Protein AF-X1KUI0-F1 (afdb_monomer)

Sequence (172 aa):
VAGSAGFDDYLHHNDDANTYLSFLDDHIDLYAGGIHMIKVRQHVTEQDIVVINEAAADVDFRVESSGDENALFVQGSDGNVGIGTSSPAQELDVNGTVQMSGFKLTPGGTNGHVLTTDGLGVGSWAAIPPDADWTISGNYMYSTAASCSVGIGIETSGSKLGVHGGVGIGAS

Mean predicted aligned error: 9.16 Å

Radius of gyration: 32.24 Å; Cα contacts (8 Å, |Δi|>4): 277; chains: 1; bounding box: 79×36×92 Å

Secondary structure (DSSP, 8-state):
--S----SSEEEETTEEEEEEEEETTEEEEEETTEEEEEEE--SSS--EEEESTT-SS--EEEEETTEEEEEEE-TTT--EEES-SS-SSSEEESS----S----TTT--TTEEEEE-TTS-EEEEE----TT-EEETTEEE--STT--EEES-S--SSSEEE-S----S--

pLDDT: mean 89.35, std 8.42, range [56.62, 98.69]

Structure (mmCIF, N/CA/C/O backbone):
data_AF-X1KUI0-F1
#
_entry.id   AF-X1KUI0-F1
#
loop_
_atom_site.group_PDB
_atom_site.id
_atom_site.type_symbol
_atom_site.label_atom_id
_atom_site.label_alt_id
_atom_site.label_comp_id
_atom_site.label_asym_id
_atom_site.label_entity_id
_atom_site.label_seq_id
_atom_site.pdbx_PDB_ins_code
_atom_site.Cartn_x
_atom_site.Cartn_y
_atom_site.Cartn_z
_atom_site.occupancy
_atom_site.B_iso_or_equiv
_atom_site.auth_seq_id
_atom_site.auth_comp_id
_atom_site.auth_asym_id
_atom_site.auth_atom_id
_atom_site.pdbx_PDB_model_num
ATOM 1 N N . VAL A 1 1 ? -13.496 14.689 39.605 1.00 63.88 1 VAL A N 1
ATOM 2 C CA . VAL A 1 1 ? -12.994 13.699 40.588 1.00 63.88 1 VAL A CA 1
ATOM 3 C C . VAL A 1 1 ? -11.508 13.950 40.787 1.00 63.88 1 VAL A C 1
ATOM 5 O O . VAL A 1 1 ? -10.838 14.207 39.798 1.00 63.88 1 VAL A O 1
ATOM 8 N N . ALA A 1 2 ? -11.002 13.918 42.020 1.00 84.25 2 ALA A N 1
ATOM 9 C CA . ALA A 1 2 ? -9.571 13.771 42.287 1.00 84.25 2 ALA A CA 1
ATOM 10 C C . ALA A 1 2 ? -9.373 12.356 42.859 1.00 84.25 2 ALA A C 1
ATOM 12 O O . ALA A 1 2 ? -9.897 12.077 43.934 1.00 84.25 2 ALA A O 1
ATOM 13 N N . GLY A 1 3 ? -8.729 11.448 42.115 1.00 91.44 3 GLY A N 1
ATOM 14 C CA . GLY A 1 3 ? -8.580 10.031 42.487 1.00 91.44 3 GLY A CA 1
ATOM 15 C C . GLY A 1 3 ? -8.731 9.063 41.306 1.00 91.44 3 GLY A C 1
ATOM 16 O O . GLY A 1 3 ? -8.858 9.497 40.165 1.00 91.44 3 GLY A O 1
ATOM 17 N N . SER A 1 4 ? -8.700 7.756 41.588 1.00 92.94 4 SER A N 1
ATOM 18 C CA . SER A 1 4 ? -8.962 6.688 40.607 1.00 92.94 4 SER A CA 1
ATOM 19 C C . SER A 1 4 ? -10.450 6.335 40.567 1.00 92.94 4 SER A C 1
ATOM 21 O O . SER A 1 4 ? -11.125 6.407 41.594 1.00 92.94 4 SER A O 1
ATOM 23 N N . ALA A 1 5 ? -10.943 5.939 39.397 1.00 91.56 5 ALA A N 1
ATOM 24 C CA . ALA A 1 5 ? -12.253 5.320 39.228 1.00 91.56 5 ALA A CA 1
ATOM 25 C C . ALA A 1 5 ? -12.048 3.863 38.794 1.00 91.56 5 ALA 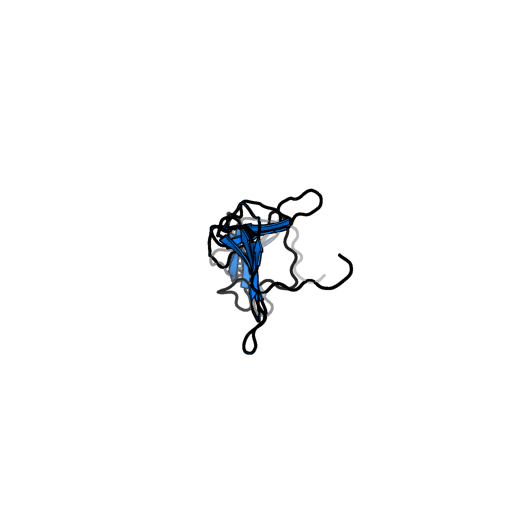A C 1
ATOM 27 O O . ALA A 1 5 ? -11.178 3.598 37.967 1.00 91.56 5 ALA A O 1
ATOM 28 N N . GLY A 1 6 ? -12.814 2.945 39.381 1.00 92.81 6 GLY A N 1
ATOM 29 C CA . GLY A 1 6 ? -12.874 1.542 38.975 1.00 92.81 6 GLY A CA 1
ATOM 30 C C . GLY A 1 6 ? -14.212 1.256 38.304 1.00 92.81 6 GLY A C 1
ATOM 31 O O . GLY A 1 6 ? -15.226 1.840 38.694 1.00 92.81 6 GLY A O 1
ATOM 32 N N . PHE A 1 7 ? -14.195 0.381 37.306 1.00 92.75 7 PHE A N 1
ATOM 33 C CA . PHE A 1 7 ? -15.371 -0.088 36.584 1.00 92.75 7 PHE A CA 1
ATOM 34 C C . PHE A 1 7 ? -15.267 -1.604 36.478 1.00 92.75 7 PHE A C 1
ATOM 36 O O . PHE A 1 7 ? -14.207 -2.097 36.097 1.00 92.75 7 PHE A O 1
ATOM 43 N N . ASP A 1 8 ? -16.340 -2.308 36.832 1.00 93.38 8 ASP A N 1
ATOM 44 C CA . ASP A 1 8 ? -16.364 -3.772 36.761 1.00 93.38 8 ASP A CA 1
ATOM 45 C C . ASP A 1 8 ? -16.575 -4.246 35.317 1.00 93.38 8 ASP A C 1
ATOM 47 O O . ASP A 1 8 ? -15.882 -5.153 34.876 1.00 93.38 8 ASP A O 1
ATOM 51 N N . ASP A 1 9 ? -17.472 -3.581 34.573 1.00 93.62 9 ASP A N 1
ATOM 52 C CA . ASP A 1 9 ? -17.836 -3.995 33.213 1.00 93.62 9 ASP A CA 1
ATOM 53 C C . ASP A 1 9 ? -17.606 -2.885 32.174 1.00 93.62 9 ASP A C 1
ATOM 55 O O . ASP A 1 9 ? -16.749 -3.005 31.305 1.00 93.62 9 ASP A O 1
ATOM 59 N N . TYR A 1 10 ? -18.372 -1.786 32.219 1.00 96.38 10 TYR A N 1
ATOM 60 C CA . TYR A 1 10 ? -18.386 -0.808 31.126 1.00 96.38 10 TYR A CA 1
ATOM 61 C C . TYR A 1 10 ? -18.565 0.648 31.562 1.00 96.38 10 TYR A C 1
ATOM 63 O O . TYR A 1 10 ? -19.203 0.973 32.566 1.00 96.38 10 TYR A O 1
ATOM 71 N N . LEU A 1 11 ? -18.067 1.548 30.715 1.00 96.12 11 LEU A N 1
ATOM 72 C CA . LEU A 1 11 ? -18.504 2.938 30.627 1.00 96.12 11 LEU A CA 1
ATOM 73 C C . LEU A 1 11 ? -19.435 3.063 29.412 1.00 96.12 11 LEU A C 1
ATOM 75 O O . LEU A 1 11 ? -18.995 2.863 28.286 1.00 96.12 11 LEU A O 1
ATOM 79 N N . HIS A 1 12 ? -20.710 3.390 29.623 1.00 96.19 12 HIS A N 1
ATOM 80 C CA . HIS A 1 12 ? -21.743 3.364 28.577 1.00 96.19 12 HIS A CA 1
ATOM 81 C C . HIS A 1 12 ? -22.488 4.694 28.459 1.00 96.19 12 HIS A C 1
ATOM 83 O O . HIS A 1 12 ? -22.510 5.502 29.391 1.00 96.19 12 HIS A O 1
ATOM 89 N N . HIS A 1 13 ? -23.128 4.904 27.311 1.00 95.31 13 HIS A N 1
ATOM 90 C CA . HIS A 1 13 ? -24.098 5.975 27.135 1.00 95.31 13 HIS A CA 1
ATOM 91 C C . HIS A 1 13 ? -25.462 5.538 27.706 1.00 95.31 13 HIS A C 1
ATOM 93 O O . HIS A 1 13 ? -26.032 4.551 27.259 1.00 95.31 13 HIS A O 1
ATOM 99 N N . ASN A 1 14 ? -26.008 6.265 28.689 1.00 95.31 14 ASN A N 1
ATOM 100 C CA . ASN A 1 14 ? -27.186 5.820 29.462 1.00 95.31 14 ASN A CA 1
ATOM 101 C C . ASN A 1 14 ? -28.431 5.491 28.612 1.00 95.31 14 ASN A C 1
ATOM 103 O O . ASN A 1 14 ? -29.207 4.615 28.983 1.00 95.31 14 ASN A O 1
ATOM 107 N N . ASP A 1 15 ? -28.612 6.184 27.484 1.00 97.62 15 ASP A N 1
ATOM 108 C CA . ASP A 1 15 ? -29.763 6.007 26.585 1.00 97.62 15 ASP A CA 1
ATOM 109 C C . ASP A 1 15 ? -29.416 5.221 25.307 1.00 97.62 15 ASP A C 1
ATOM 111 O O . ASP A 1 15 ? -30.225 5.152 24.383 1.00 97.62 15 ASP A O 1
ATOM 115 N N . ASP A 1 16 ? -28.210 4.651 25.225 1.00 97.38 16 ASP A N 1
ATOM 116 C CA . ASP A 1 16 ? -27.775 3.841 24.088 1.00 97.38 16 ASP A CA 1
ATOM 117 C C . ASP A 1 16 ? -27.129 2.539 24.572 1.00 97.38 16 ASP A C 1
ATOM 119 O O . ASP A 1 16 ? -26.002 2.504 25.064 1.00 97.38 16 ASP A O 1
ATOM 123 N N . ALA A 1 17 ? -27.868 1.444 24.403 1.00 96.12 17 ALA A N 1
ATOM 124 C CA . ALA A 1 17 ? -27.457 0.124 24.856 1.00 96.12 17 ALA A CA 1
ATOM 125 C C . ALA A 1 17 ? -26.255 -0.448 24.086 1.00 96.12 17 ALA A C 1
ATOM 127 O O . ALA A 1 17 ? -25.703 -1.458 24.514 1.00 96.12 17 ALA A O 1
ATOM 128 N N . ASN A 1 18 ? -25.874 0.136 22.945 1.00 95.75 18 ASN A N 1
ATOM 129 C CA . ASN A 1 18 ? -24.887 -0.455 22.043 1.00 95.75 18 ASN A CA 1
ATOM 130 C C . ASN A 1 18 ? -23.657 0.435 21.782 1.00 95.75 18 ASN A C 1
ATOM 132 O O . ASN A 1 18 ? -22.827 0.100 20.933 1.00 95.75 18 ASN A O 1
ATOM 136 N N . THR A 1 19 ? -23.504 1.515 22.553 1.00 96.94 19 THR A N 1
ATOM 137 C CA . THR A 1 19 ? -22.326 2.388 22.523 1.00 96.94 19 THR A CA 1
ATOM 138 C C . THR A 1 19 ? -21.683 2.453 23.907 1.00 96.94 19 THR A C 1
ATOM 140 O O . THR A 1 19 ? -22.222 3.054 24.843 1.00 96.94 19 THR A O 1
ATOM 143 N N . TYR A 1 20 ? -20.525 1.807 24.050 1.00 97.44 20 TYR A N 1
ATOM 144 C CA . TYR A 1 20 ? -19.835 1.654 25.329 1.00 97.44 20 TYR A CA 1
ATOM 145 C C . TYR A 1 20 ? -18.343 1.341 25.166 1.00 97.44 20 TYR A C 1
ATOM 147 O O . TYR A 1 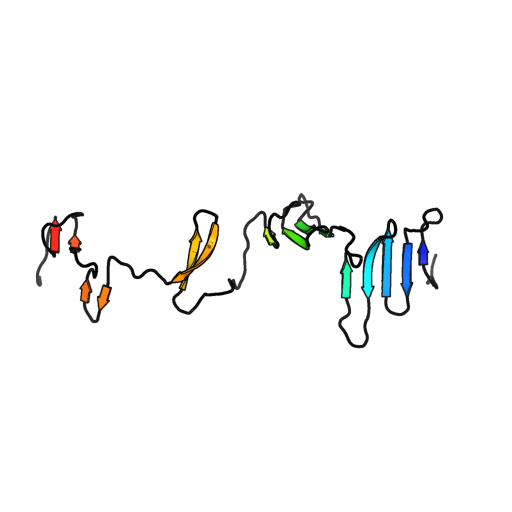20 ? -17.884 0.874 24.129 1.00 97.44 20 TYR A O 1
ATOM 155 N N . LEU A 1 21 ? -17.588 1.585 26.231 1.00 97.12 21 LEU A N 1
ATOM 156 C CA . LEU A 1 21 ? -16.240 1.080 26.449 1.00 97.12 21 LEU A CA 1
ATOM 157 C C . LEU A 1 21 ? -16.321 -0.078 27.445 1.00 97.12 21 LEU A C 1
ATOM 159 O O . LEU A 1 21 ? -16.793 0.129 28.562 1.00 97.12 21 LEU A O 1
ATOM 163 N N . SER A 1 22 ? -15.873 -1.265 27.052 1.00 96.06 22 SER A N 1
ATOM 164 C CA . SER A 1 22 ? -15.833 -2.459 27.896 1.00 96.06 22 SER A CA 1
ATOM 165 C C . SER A 1 22 ? -14.454 -2.635 28.518 1.00 96.06 22 SER A C 1
ATOM 167 O O . SER A 1 22 ? -13.442 -2.487 27.831 1.00 96.06 22 SER A O 1
ATOM 169 N N . PHE A 1 23 ? -14.424 -2.997 29.794 1.00 95.56 23 PHE A N 1
ATOM 170 C CA . PHE A 1 23 ? -13.236 -3.358 30.554 1.00 95.56 23 PHE A CA 1
ATOM 171 C C . PHE A 1 23 ? -13.332 -4.842 30.910 1.00 95.56 23 PHE A C 1
ATOM 173 O O . PHE A 1 23 ? -14.261 -5.264 31.587 1.00 95.56 23 PHE A O 1
ATOM 180 N N . LEU A 1 24 ? -12.393 -5.638 30.412 1.00 92.38 24 LEU A N 1
ATOM 181 C CA . LEU A 1 24 ? -12.241 -7.056 30.727 1.00 92.38 24 LEU A CA 1
ATOM 182 C C . LEU A 1 24 ? -10.818 -7.289 31.247 1.00 92.38 24 LEU A C 1
ATOM 184 O O . LEU A 1 24 ? -9.961 -6.420 31.086 1.00 92.38 24 LEU A O 1
ATOM 188 N N . ASP A 1 25 ? -10.558 -8.452 31.855 1.00 90.38 25 ASP A N 1
ATOM 189 C CA . ASP A 1 25 ? -9.303 -8.732 32.579 1.00 90.38 25 ASP A CA 1
ATOM 190 C C . ASP A 1 25 ? -8.036 -8.314 31.809 1.00 90.38 25 ASP A C 1
ATOM 192 O O . ASP A 1 25 ? -7.197 -7.590 32.343 1.00 90.38 25 ASP A O 1
ATOM 196 N N . ASP A 1 26 ? -7.940 -8.708 30.536 1.00 91.00 26 ASP A N 1
ATOM 197 C CA . ASP A 1 26 ? -6.770 -8.458 29.681 1.00 91.00 26 ASP A CA 1
ATOM 198 C C . ASP A 1 26 ? -7.124 -7.720 28.375 1.00 91.00 26 ASP A C 1
ATOM 200 O O . ASP A 1 26 ? -6.353 -7.731 27.408 1.00 91.00 26 ASP A O 1
ATOM 204 N N . HIS A 1 27 ? -8.305 -7.094 28.294 1.00 92.12 27 HIS A N 1
ATOM 205 C CA . HIS A 1 27 ? -8.652 -6.279 27.131 1.00 92.12 27 HIS A CA 1
ATOM 206 C C . HIS A 1 27 ? -9.623 -5.136 27.414 1.00 92.12 27 HIS A C 1
ATOM 208 O O . HIS A 1 27 ? -10.454 -5.177 28.317 1.00 92.12 27 HIS A O 1
ATOM 214 N N . ILE A 1 28 ? -9.501 -4.107 26.581 1.00 95.50 28 ILE A N 1
ATOM 215 C CA . ILE A 1 28 ? -10.367 -2.935 26.560 1.00 95.50 28 ILE A CA 1
ATOM 216 C C . ILE A 1 28 ? -10.943 -2.808 25.152 1.00 95.50 28 ILE A C 1
ATOM 218 O O . ILE A 1 28 ? -10.185 -2.772 24.179 1.00 95.50 28 ILE A O 1
ATOM 222 N N . ASP A 1 29 ? -12.266 -2.696 25.058 1.00 95.69 29 ASP A N 1
ATOM 223 C CA . ASP A 1 29 ? -12.989 -2.692 23.786 1.00 95.69 29 ASP A CA 1
ATOM 224 C C . ASP A 1 29 ? -13.901 -1.475 23.641 1.00 95.69 29 ASP A C 1
ATOM 226 O O . ASP A 1 29 ? -14.660 -1.148 24.549 1.00 95.69 29 ASP A O 1
ATOM 230 N N . LEU A 1 30 ? -13.870 -0.824 22.481 1.00 95.56 30 LEU A N 1
ATOM 231 C CA . LEU A 1 30 ? -14.749 0.291 22.146 1.00 95.56 30 LEU A CA 1
ATOM 232 C C . LEU A 1 30 ? -15.836 -0.196 21.191 1.00 95.56 30 LEU A C 1
ATOM 234 O O . LEU A 1 30 ? -15.537 -0.652 20.085 1.00 95.56 30 LEU A O 1
ATOM 238 N N . TYR A 1 31 ? -17.085 -0.027 21.606 1.00 95.50 31 TYR A N 1
ATOM 239 C CA . TYR A 1 31 ? -18.276 -0.330 20.829 1.00 95.50 31 TYR A CA 1
ATOM 240 C C . TYR A 1 31 ? -19.040 0.945 20.491 1.00 95.50 31 TYR A C 1
ATOM 242 O O . TYR A 1 31 ? -19.207 1.830 21.333 1.00 95.50 31 TYR A O 1
ATOM 250 N N . ALA A 1 32 ? -19.543 1.012 19.263 1.00 95.19 32 ALA A N 1
ATOM 251 C CA . ALA A 1 32 ? -20.492 2.032 18.834 1.00 95.19 32 ALA A CA 1
ATOM 252 C C . ALA A 1 32 ? -21.501 1.406 17.873 1.00 95.19 32 ALA A C 1
ATOM 254 O O . ALA A 1 32 ? -21.111 0.695 16.946 1.00 95.19 32 ALA A O 1
ATOM 255 N N . GLY A 1 33 ? -22.798 1.623 18.094 1.00 94.38 33 GLY A N 1
ATOM 256 C CA . GLY A 1 33 ? -23.821 1.011 17.240 1.00 94.38 33 GLY A CA 1
ATOM 257 C C . GLY A 1 33 ? -23.848 -0.524 17.307 1.00 94.38 33 GLY A C 1
ATOM 258 O O . GLY A 1 33 ? -24.348 -1.164 16.387 1.00 94.38 33 GLY A O 1
ATOM 259 N N . GLY A 1 34 ? -23.275 -1.127 18.355 1.00 93.50 34 GLY A N 1
ATOM 260 C CA . GLY A 1 34 ? -23.101 -2.578 18.488 1.00 93.50 34 GLY A CA 1
ATOM 261 C C . GLY A 1 34 ? -21.935 -3.159 17.685 1.00 93.50 34 GLY A C 1
ATOM 262 O O . GLY A 1 34 ? -21.764 -4.375 17.669 1.00 93.50 34 GLY A O 1
ATOM 263 N N . ILE A 1 35 ? -21.130 -2.316 17.035 1.00 93.69 35 ILE A N 1
ATOM 264 C CA . ILE A 1 35 ? -19.954 -2.730 16.270 1.00 93.69 35 ILE A CA 1
ATOM 265 C C . ILE A 1 35 ? -18.700 -2.609 17.131 1.00 93.69 35 ILE A C 1
ATOM 267 O O . ILE A 1 35 ? -18.496 -1.590 17.792 1.00 93.69 35 ILE A O 1
ATOM 271 N N . HIS A 1 36 ? -17.850 -3.639 17.098 1.00 93.06 36 HIS A N 1
ATOM 272 C CA . HIS A 1 36 ? -16.549 -3.639 17.767 1.00 93.06 36 HIS A CA 1
ATOM 273 C C . HIS A 1 36 ? -15.551 -2.796 16.968 1.00 93.06 36 HIS A C 1
ATOM 275 O O . HIS A 1 36 ? -14.946 -3.260 16.001 1.00 93.06 36 HIS A O 1
ATOM 281 N N . MET A 1 37 ? -15.410 -1.531 17.364 1.00 94.44 37 MET A N 1
ATOM 282 C CA . MET A 1 37 ? -14.597 -0.552 16.645 1.00 94.44 37 MET A CA 1
ATOM 283 C C . MET A 1 37 ? -13.108 -0.762 16.911 1.00 94.44 37 MET A C 1
ATOM 285 O O . MET A 1 37 ? -12.320 -0.848 15.972 1.00 94.44 37 MET A O 1
ATOM 289 N N . ILE A 1 38 ? -12.728 -0.843 18.192 1.00 94.94 38 ILE A N 1
ATOM 290 C CA . ILE A 1 38 ? -11.331 -0.957 18.628 1.00 94.94 38 ILE A CA 1
ATOM 291 C C . ILE A 1 38 ? -11.226 -1.999 19.733 1.00 94.94 38 ILE A C 1
ATOM 293 O O . ILE A 1 38 ? -11.969 -1.940 20.708 1.00 94.94 38 ILE A 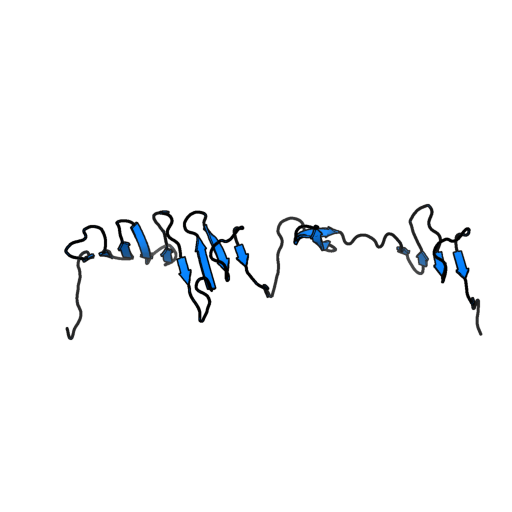O 1
ATOM 297 N N . LYS A 1 39 ? -10.250 -2.892 19.608 1.00 94.69 39 LYS A N 1
ATOM 298 C CA . LYS A 1 39 ? -9.816 -3.827 20.644 1.00 94.69 39 LYS A CA 1
ATOM 299 C C . LYS A 1 39 ? -8.384 -3.527 21.022 1.00 94.69 39 LYS A C 1
ATOM 301 O O . LYS A 1 39 ? -7.527 -3.488 20.144 1.00 94.69 39 LYS A O 1
ATOM 306 N N . VAL A 1 40 ? -8.102 -3.384 22.308 1.00 95.88 40 VAL A N 1
ATOM 307 C CA . VAL A 1 40 ? -6.738 -3.358 22.844 1.00 95.88 40 VAL A CA 1
ATOM 308 C C . VAL A 1 40 ? -6.593 -4.577 23.734 1.00 95.88 40 VAL A C 1
ATOM 310 O O . VAL A 1 40 ? -7.202 -4.636 24.798 1.00 95.88 40 VAL A O 1
ATOM 313 N N . ARG A 1 41 ? -5.828 -5.571 23.281 1.00 94.31 41 ARG A N 1
ATOM 314 C CA . ARG A 1 41 ? -5.697 -6.863 23.961 1.00 94.31 41 ARG A CA 1
ATOM 315 C C . ARG A 1 41 ? -4.256 -7.105 24.383 1.00 94.31 41 ARG A C 1
ATOM 317 O O . ARG A 1 41 ? -3.355 -7.015 23.548 1.00 94.31 41 ARG A O 1
ATOM 324 N N . GLN A 1 42 ? -4.089 -7.507 25.637 1.00 94.25 42 GLN A N 1
ATOM 325 C CA . GLN A 1 42 ? -2.879 -8.140 26.140 1.00 94.25 42 GLN A CA 1
ATOM 326 C C . GLN A 1 42 ? -3.004 -9.665 26.012 1.00 94.25 42 GLN A C 1
ATOM 328 O O . GLN A 1 42 ? -4.099 -10.227 26.130 1.00 94.25 42 GLN A O 1
ATOM 333 N N . HIS A 1 43 ? -1.907 -10.349 25.696 1.00 87.81 43 HIS A N 1
ATOM 334 C CA . HIS A 1 43 ? -1.895 -11.802 25.651 1.00 87.81 43 HIS A CA 1
ATOM 335 C C . HIS A 1 43 ? -0.629 -12.395 26.263 1.00 87.81 43 HIS A C 1
ATOM 337 O O . HIS A 1 43 ? 0.485 -11.931 26.054 1.00 87.81 43 HIS A O 1
ATOM 343 N N . VAL A 1 44 ? -0.798 -13.495 26.996 1.00 85.00 44 VAL A N 1
ATOM 344 C CA . VAL A 1 44 ? 0.301 -14.147 27.725 1.00 85.00 44 VAL A CA 1
ATOM 345 C C . VAL A 1 44 ? 1.194 -15.028 26.843 1.00 85.00 44 VAL A C 1
ATOM 347 O O . VAL A 1 44 ? 2.347 -15.278 27.187 1.00 85.00 44 VAL A O 1
ATOM 350 N N . THR A 1 45 ? 0.672 -15.522 25.717 1.00 89.25 45 THR A N 1
ATOM 351 C CA . THR A 1 45 ? 1.343 -16.499 24.827 1.00 89.25 45 THR A CA 1
ATOM 352 C C . THR A 1 45 ? 1.430 -16.071 23.357 1.00 89.25 45 THR A C 1
ATOM 354 O O . THR A 1 45 ? 1.898 -16.828 22.514 1.00 89.25 45 THR A O 1
ATOM 357 N N . GLU A 1 46 ? 0.984 -14.863 23.041 1.00 88.88 46 GLU A N 1
ATOM 358 C CA . GLU A 1 46 ? 0.827 -14.283 21.707 1.00 88.88 46 GLU A CA 1
ATOM 359 C C . GLU A 1 46 ? 1.187 -12.805 21.826 1.00 88.88 46 GLU A C 1
ATOM 361 O O . GLU A 1 46 ? 1.496 -12.308 22.906 1.00 88.88 46 GLU A O 1
ATOM 366 N N . GLN A 1 47 ? 1.147 -12.098 20.706 1.00 90.19 47 GLN A N 1
ATOM 367 C CA . GLN A 1 47 ? 1.450 -10.684 20.679 1.00 90.19 47 GLN A CA 1
ATOM 368 C C . GLN A 1 47 ? 0.263 -9.847 21.166 1.00 90.19 47 GLN A C 1
ATOM 370 O O . GLN A 1 47 ? -0.885 -10.080 20.773 1.00 90.19 47 GLN A O 1
ATOM 375 N N . ASP A 1 48 ? 0.570 -8.840 21.975 1.00 94.31 48 ASP A N 1
ATOM 376 C CA . ASP A 1 48 ? -0.356 -7.758 22.290 1.00 94.31 48 ASP A CA 1
ATOM 377 C C . ASP A 1 48 ? -0.690 -6.995 21.006 1.00 94.31 48 ASP A C 1
ATOM 379 O O . ASP A 1 48 ? 0.193 -6.707 20.190 1.00 94.31 48 ASP A O 1
ATOM 383 N N . ILE A 1 49 ? -1.968 -6.679 20.810 1.00 94.62 49 ILE A N 1
ATOM 384 C CA . ILE A 1 49 ? -2.452 -6.068 19.570 1.00 94.62 49 ILE A CA 1
ATOM 385 C C . ILE A 1 49 ? -3.498 -4.999 19.849 1.00 94.62 49 ILE A C 1
ATOM 387 O O . ILE A 1 49 ? -4.329 -5.126 20.751 1.00 94.62 49 ILE A O 1
ATOM 391 N N . VAL A 1 50 ? -3.478 -3.972 19.004 1.00 94.69 50 VAL A N 1
ATOM 392 C CA . VAL A 1 50 ? -4.643 -3.128 18.760 1.00 94.69 50 VAL A CA 1
ATOM 393 C C . VAL A 1 50 ? -5.283 -3.620 17.469 1.00 94.69 50 VAL A C 1
ATOM 395 O O . VAL A 1 50 ? -4.602 -3.702 16.448 1.00 94.69 50 VAL A O 1
ATOM 398 N N . VAL A 1 51 ? -6.564 -3.968 17.514 1.00 93.19 51 VAL A N 1
ATOM 399 C CA . VAL A 1 51 ? -7.338 -4.372 16.335 1.00 93.19 51 VAL A CA 1
ATOM 400 C C . VAL A 1 51 ? -8.398 -3.320 16.078 1.00 93.19 51 VAL A C 1
ATOM 402 O O . VAL A 1 51 ? -9.107 -2.917 16.998 1.00 93.19 51 VAL A O 1
ATOM 405 N N . ILE A 1 52 ? -8.500 -2.894 14.825 1.00 93.50 52 ILE A N 1
ATOM 406 C CA . ILE A 1 52 ? -9.608 -2.089 14.317 1.00 93.50 52 ILE A CA 1
ATOM 407 C C . ILE A 1 52 ? -10.465 -3.002 13.448 1.00 93.50 52 ILE A C 1
ATOM 409 O O . ILE A 1 52 ? -9.912 -3.836 12.730 1.00 93.50 52 ILE A O 1
ATOM 413 N N . ASN A 1 53 ? -11.788 -2.836 13.507 1.00 90.94 53 ASN A N 1
ATOM 414 C CA . ASN A 1 53 ? -12.735 -3.606 12.696 1.00 90.94 53 ASN A CA 1
ATOM 415 C C . ASN A 1 53 ? -12.658 -5.134 12.927 1.00 90.94 53 ASN A C 1
ATOM 417 O O . ASN A 1 53 ? -12.659 -5.921 11.982 1.00 90.94 53 ASN A O 1
ATOM 421 N N . GLU A 1 54 ? -12.590 -5.580 14.187 1.00 89.06 54 GLU A N 1
ATOM 422 C CA . GLU A 1 54 ? -12.510 -7.019 14.512 1.00 89.06 54 GLU A CA 1
ATOM 423 C C . GLU A 1 54 ? -13.770 -7.786 14.079 1.00 89.06 54 GLU A C 1
ATOM 425 O O . GLU A 1 54 ? -13.683 -8.918 13.607 1.00 89.06 54 GLU A O 1
ATOM 430 N N . ALA A 1 55 ? -14.921 -7.108 14.119 1.00 87.12 55 ALA A N 1
ATOM 431 C CA . ALA A 1 55 ? -16.207 -7.646 13.693 1.00 87.12 55 ALA A CA 1
ATOM 432 C C . ALA A 1 55 ? -16.376 -7.753 12.160 1.00 87.12 55 ALA A C 1
ATOM 434 O O . ALA A 1 55 ? -17.420 -8.229 11.712 1.00 87.12 55 ALA A O 1
ATOM 435 N N . ALA A 1 56 ? -15.397 -7.297 11.363 1.00 86.81 56 ALA A N 1
ATOM 436 C CA . ALA A 1 56 ? -15.467 -7.225 9.898 1.00 86.81 56 ALA A CA 1
ATOM 437 C C . ALA A 1 56 ? -16.733 -6.499 9.377 1.00 86.81 56 ALA A C 1
ATOM 439 O O . ALA A 1 56 ? -17.356 -6.914 8.401 1.00 86.81 56 ALA A O 1
ATOM 440 N N . ALA A 1 57 ? -17.130 -5.417 10.051 1.00 86.69 57 ALA A N 1
ATOM 441 C CA . ALA A 1 57 ? -18.415 -4.735 9.889 1.00 86.69 57 ALA A CA 1
ATOM 442 C C . ALA A 1 57 ? -18.389 -3.541 8.910 1.00 86.69 57 ALA A C 1
ATOM 444 O O . ALA A 1 57 ? -19.206 -2.637 9.046 1.00 86.69 57 ALA A O 1
ATOM 445 N N . ASP A 1 58 ? -17.478 -3.538 7.932 1.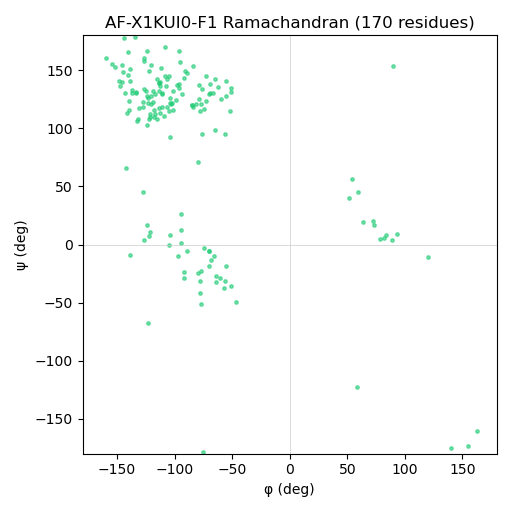00 92.81 58 ASP A N 1
ATOM 446 C CA . ASP A 1 58 ? -17.212 -2.386 7.050 1.00 92.81 58 ASP A CA 1
ATOM 447 C C . ASP A 1 58 ? -16.888 -1.101 7.843 1.00 92.81 58 ASP A C 1
ATOM 449 O O . ASP A 1 58 ? -17.573 -0.082 7.765 1.00 92.81 58 ASP A O 1
ATOM 453 N N . VAL A 1 59 ? -15.859 -1.186 8.693 1.00 94.56 59 VAL A N 1
ATOM 454 C CA . VAL A 1 59 ? -15.346 -0.050 9.469 1.00 94.56 59 VAL A CA 1
ATOM 455 C C . VAL A 1 59 ? -14.034 0.421 8.858 1.00 94.56 59 VAL A C 1
ATOM 457 O O . VAL A 1 59 ? -13.032 -0.299 8.893 1.00 94.56 59 VAL A O 1
ATOM 460 N N . ASP A 1 60 ? -14.042 1.646 8.342 1.00 95.25 60 ASP A N 1
ATOM 461 C CA . ASP A 1 60 ? -12.853 2.309 7.817 1.00 95.25 60 ASP A CA 1
ATOM 462 C C . ASP A 1 60 ? -11.901 2.750 8.937 1.00 95.25 60 ASP A C 1
ATOM 464 O O . ASP A 1 60 ? -12.320 3.224 9.999 1.00 95.25 60 ASP A O 1
ATOM 468 N N . PHE A 1 61 ? -10.596 2.689 8.668 1.00 96.56 61 PHE A N 1
ATOM 469 C CA . PHE A 1 61 ? -9.582 3.345 9.492 1.00 96.56 61 PHE A CA 1
ATOM 470 C C . PHE A 1 61 ? -8.957 4.508 8.724 1.00 96.56 61 PHE A C 1
ATOM 472 O O . PHE A 1 61 ? -8.327 4.307 7.688 1.00 96.56 61 PHE A O 1
ATOM 479 N N . ARG A 1 62 ? -9.105 5.731 9.245 1.00 97.44 62 ARG A N 1
ATOM 480 C CA . ARG A 1 62 ? -8.636 6.960 8.596 1.00 97.44 62 ARG A CA 1
ATOM 481 C C . ARG A 1 62 ? -7.722 7.766 9.510 1.00 97.44 62 ARG A C 1
ATOM 483 O O . ARG A 1 62 ? -8.062 8.037 10.660 1.00 97.44 62 ARG A O 1
ATOM 490 N N . VAL A 1 63 ? -6.585 8.193 8.970 1.00 98.06 63 VAL A N 1
ATOM 491 C CA . VAL A 1 63 ? -5.656 9.138 9.596 1.00 98.06 63 VAL A CA 1
ATOM 492 C C . VAL A 1 63 ? -5.557 10.374 8.711 1.00 98.06 63 VAL A C 1
ATOM 494 O O . VAL A 1 63 ? -5.187 10.281 7.541 1.00 98.06 63 VAL A O 1
ATOM 497 N N . GLU A 1 64 ? -5.865 11.533 9.286 1.00 98.00 64 GLU A N 1
ATOM 498 C CA . GLU A 1 64 ? -5.856 12.820 8.587 1.00 98.00 64 GLU A CA 1
ATOM 499 C C . GLU A 1 64 ? -4.527 13.566 8.792 1.00 98.00 64 GLU A C 1
ATOM 501 O O . GLU A 1 64 ? -3.810 13.368 9.777 1.00 98.00 64 GLU A O 1
ATOM 506 N N . SER A 1 65 ? -4.212 14.479 7.876 1.00 96.12 65 SER A N 1
ATOM 507 C CA . SER A 1 65 ? -3.108 15.433 7.988 1.00 96.12 65 SER A CA 1
ATOM 508 C C . SER A 1 65 ? -3.561 16.844 7.584 1.00 96.12 65 SER A C 1
ATOM 510 O O . SER A 1 65 ? -4.713 17.066 7.213 1.00 96.12 65 SER A O 1
ATOM 512 N N . SER A 1 66 ? -2.672 17.841 7.667 1.00 96.81 66 SER A N 1
ATOM 513 C CA . SER A 1 66 ? -3.004 19.216 7.270 1.00 96.81 66 SER A CA 1
ATOM 514 C C . SER A 1 66 ? -3.297 19.306 5.768 1.00 96.81 66 SER A C 1
ATOM 516 O O . SER A 1 66 ? -2.377 19.454 4.966 1.00 96.81 66 SER A O 1
ATOM 518 N N . GLY A 1 67 ? -4.582 19.305 5.411 1.00 93.75 67 GLY A N 1
ATOM 519 C CA . GLY A 1 67 ? -5.058 19.443 4.033 1.00 93.75 67 GLY A CA 1
ATOM 520 C C . GLY A 1 67 ? -5.291 18.123 3.297 1.00 93.75 67 GLY A C 1
ATOM 521 O O . GLY A 1 67 ? -5.548 18.162 2.099 1.00 93.75 67 GLY A O 1
ATOM 522 N N . ASP A 1 68 ? -5.228 16.987 3.994 1.00 94.81 68 ASP A N 1
ATOM 523 C CA . ASP A 1 68 ? -5.558 15.675 3.439 1.00 94.81 68 ASP A CA 1
ATOM 524 C C . ASP A 1 68 ? -6.290 14.831 4.485 1.00 94.81 68 ASP A C 1
ATOM 526 O O . ASP A 1 68 ? -5.717 14.451 5.508 1.00 94.81 68 ASP A O 1
ATOM 530 N N . GLU A 1 69 ? -7.562 14.542 4.223 1.00 96.56 69 GLU A N 1
ATOM 531 C CA . GLU A 1 69 ? -8.401 13.708 5.086 1.00 96.56 69 GLU A CA 1
ATOM 532 C C . GLU A 1 69 ? -7.972 12.232 5.059 1.00 96.56 69 GLU A C 1
ATOM 534 O O . GLU A 1 69 ? -8.315 11.486 5.964 1.00 96.56 69 GLU A O 1
ATOM 539 N N . ASN A 1 70 ? -7.217 11.785 4.051 1.00 97.44 70 ASN A N 1
ATOM 540 C CA . ASN A 1 70 ? -6.908 10.371 3.823 1.00 97.44 70 ASN A CA 1
ATOM 541 C C . ASN A 1 70 ? -5.401 10.150 3.679 1.00 97.44 70 ASN A C 1
ATOM 543 O O . ASN A 1 70 ? -4.948 9.412 2.801 1.00 97.44 70 ASN A O 1
ATOM 547 N N . ALA A 1 71 ? -4.620 10.772 4.566 1.00 97.81 71 ALA A N 1
ATOM 548 C CA . ALA A 1 71 ? -3.169 10.605 4.588 1.00 97.81 71 ALA A CA 1
ATOM 549 C C . ALA A 1 71 ? -2.775 9.121 4.741 1.00 97.81 71 ALA A C 1
ATOM 551 O O . ALA A 1 71 ? -1.835 8.658 4.096 1.00 97.81 71 ALA A O 1
ATOM 552 N N . LEU A 1 72 ? -3.533 8.369 5.546 1.00 98.19 72 LEU A N 1
ATOM 553 C CA . LEU A 1 72 ? -3.602 6.907 5.523 1.00 98.19 72 LEU A CA 1
ATOM 554 C C . LEU A 1 72 ? -5.068 6.491 5.652 1.00 98.19 72 LEU A C 1
ATOM 556 O O . LEU A 1 72 ? -5.761 6.942 6.564 1.00 98.19 72 LEU A O 1
ATOM 560 N N . PHE A 1 73 ? -5.517 5.610 4.768 1.00 98.44 73 PHE A N 1
ATOM 561 C CA . PHE A 1 73 ? -6.875 5.089 4.747 1.00 98.44 73 PHE A CA 1
ATOM 562 C C . PHE A 1 73 ? -6.849 3.570 4.576 1.00 98.44 73 PHE A C 1
ATOM 564 O O . PHE A 1 73 ? -6.148 3.066 3.707 1.00 98.44 73 PHE A O 1
ATOM 571 N N . VAL A 1 74 ? -7.591 2.837 5.401 1.00 98.00 74 VAL A N 1
ATOM 572 C CA . VAL A 1 74 ? -7.856 1.404 5.221 1.00 98.00 74 VAL A CA 1
ATOM 573 C C . VAL A 1 74 ? -9.356 1.249 5.050 1.00 98.00 74 VAL A C 1
ATOM 575 O O . VAL A 1 74 ? -10.107 1.561 5.975 1.00 98.00 74 VAL A O 1
ATOM 578 N N . GLN A 1 75 ? -9.768 0.792 3.872 1.00 97.19 75 GLN A N 1
ATOM 579 C CA . GLN A 1 75 ? -11.170 0.648 3.511 1.00 9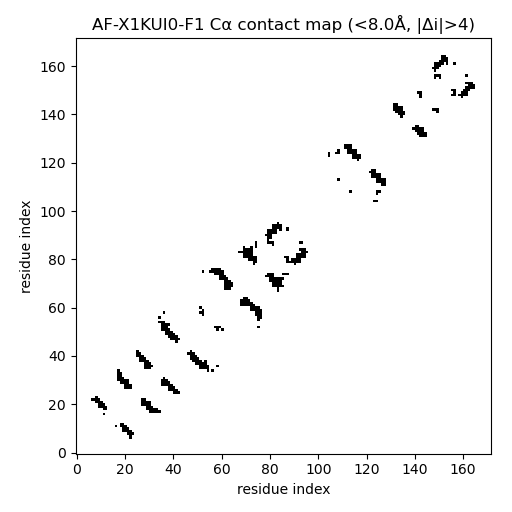7.19 75 GLN A CA 1
ATOM 580 C C . GLN A 1 75 ? -11.752 -0.604 4.173 1.00 97.19 75 GLN A C 1
ATOM 582 O O . GLN A 1 75 ? -11.274 -1.719 3.954 1.00 97.19 75 GLN A O 1
ATOM 587 N N . GLY A 1 76 ? -12.786 -0.429 4.992 1.00 95.62 76 GLY A N 1
ATOM 588 C CA . GLY A 1 76 ? -13.391 -1.494 5.788 1.00 95.62 76 GLY A CA 1
ATOM 589 C C . GLY A 1 76 ? -14.031 -2.600 4.949 1.00 95.62 76 GLY A C 1
ATOM 590 O O . GLY A 1 76 ? -14.096 -3.746 5.400 1.00 95.62 76 GLY A O 1
ATOM 591 N N . SER A 1 77 ? -14.471 -2.272 3.734 1.00 95.00 77 SER A N 1
ATOM 592 C CA . SER A 1 77 ? -15.273 -3.159 2.891 1.00 95.00 77 SER A CA 1
ATOM 593 C C . SER A 1 77 ? -14.460 -4.253 2.199 1.00 95.00 77 SER A C 1
ATOM 595 O O . SER A 1 77 ? -14.992 -5.321 1.901 1.00 95.00 77 SER A O 1
ATOM 597 N N . ASP A 1 78 ? -13.194 -3.973 1.877 1.00 95.31 78 ASP A N 1
ATOM 598 C CA . ASP A 1 78 ? -12.315 -4.858 1.098 1.00 95.31 78 ASP A CA 1
ATOM 599 C C . ASP A 1 78 ? -10.870 -4.938 1.624 1.00 95.31 78 ASP A C 1
ATOM 601 O O . ASP A 1 78 ? -10.117 -5.811 1.196 1.00 95.31 78 ASP A O 1
ATOM 605 N N . GLY A 1 79 ? -10.495 -4.097 2.592 1.00 96.56 79 GLY A N 1
ATOM 606 C CA . GLY A 1 79 ? -9.166 -4.074 3.197 1.00 96.56 79 GLY A CA 1
ATOM 607 C C . GLY A 1 79 ? -8.114 -3.313 2.389 1.00 96.56 79 GLY A C 1
ATOM 608 O O . GLY A 1 79 ? -6.944 -3.330 2.777 1.00 96.56 79 GLY A O 1
ATOM 609 N N . ASN A 1 80 ? -8.494 -2.643 1.296 1.00 98.44 80 ASN A N 1
ATOM 610 C CA . ASN A 1 80 ? -7.557 -1.867 0.492 1.00 98.44 80 ASN A CA 1
ATOM 611 C C . ASN A 1 80 ? -6.987 -0.686 1.289 1.00 98.44 80 ASN A C 1
ATOM 613 O O . ASN A 1 80 ? -7.692 -0.016 2.048 1.00 98.44 80 ASN A O 1
ATOM 617 N N . VAL A 1 81 ? -5.702 -0.400 1.082 1.00 98.69 81 VAL A N 1
ATOM 618 C CA . VAL A 1 81 ? -4.984 0.685 1.751 1.00 98.69 81 VAL A CA 1
ATOM 619 C C . VAL A 1 81 ? -4.735 1.831 0.775 1.00 98.69 81 VAL A C 1
ATOM 621 O O . VAL A 1 81 ? -4.025 1.679 -0.218 1.00 98.69 81 VAL A O 1
ATOM 624 N N . GLY A 1 82 ? -5.290 2.999 1.081 1.00 98.50 82 GLY A N 1
ATOM 625 C CA . GLY A 1 82 ? -5.037 4.258 0.393 1.00 98.50 82 GLY A CA 1
ATOM 626 C C . GLY A 1 82 ? -3.998 5.116 1.119 1.00 98.50 82 GLY A C 1
ATOM 627 O O . GLY A 1 82 ? -4.045 5.271 2.339 1.00 98.50 82 GLY A O 1
ATOM 628 N N . ILE A 1 83 ? -3.083 5.723 0.364 1.00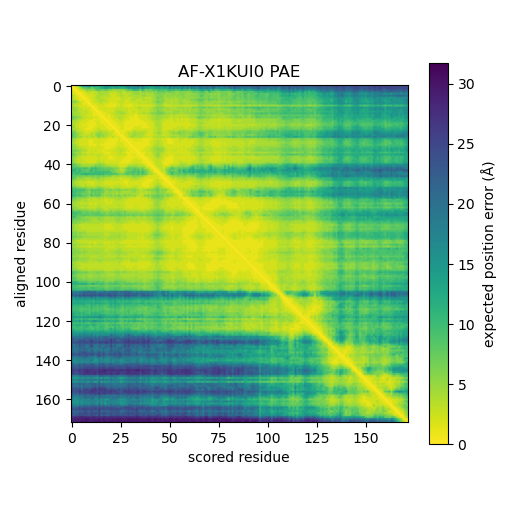 98.50 83 ILE A N 1
ATOM 629 C CA . ILE A 1 83 ? -2.207 6.810 0.825 1.00 98.50 83 ILE A CA 1
ATOM 630 C C . ILE A 1 83 ? -2.513 8.046 -0.024 1.00 98.50 83 ILE A C 1
ATOM 632 O O . ILE A 1 83 ? -2.219 8.067 -1.222 1.00 98.50 83 ILE A O 1
ATOM 636 N N . GLY A 1 84 ? -3.134 9.062 0.579 1.00 98.06 84 GLY A N 1
ATOM 637 C CA . GLY A 1 84 ? -3.594 10.271 -0.116 1.00 98.06 84 GLY A CA 1
ATOM 638 C C . GLY A 1 84 ? -4.823 10.060 -1.013 1.00 98.06 84 GLY A C 1
ATOM 639 O O . GLY A 1 84 ? -5.052 10.831 -1.949 1.00 98.06 84 GLY A O 1
ATOM 640 N N . THR A 1 85 ? -5.593 8.993 -0.780 1.00 97.69 85 THR A N 1
ATOM 641 C CA . THR A 1 85 ? -6.817 8.652 -1.526 1.00 97.69 85 THR A CA 1
ATOM 642 C C . THR A 1 85 ? -7.849 7.988 -0.613 1.00 97.69 85 THR A C 1
ATOM 644 O O . THR A 1 85 ? -7.494 7.161 0.223 1.00 97.69 85 THR A O 1
ATOM 647 N N . SER A 1 86 ? -9.129 8.338 -0.778 1.00 96.69 86 SER A N 1
ATOM 648 C CA . SER A 1 86 ? -10.273 7.728 -0.071 1.00 96.69 86 SER A CA 1
ATOM 649 C C . SER A 1 86 ? -10.939 6.594 -0.850 1.00 96.69 86 SER A C 1
ATOM 651 O O . SER A 1 86 ? -11.993 6.103 -0.457 1.00 96.69 86 SER A O 1
ATOM 653 N N . SER A 1 87 ? -10.425 6.256 -2.030 1.00 96.94 87 SER A N 1
ATOM 654 C CA . SER A 1 87 ? -11.029 5.248 -2.905 1.00 96.94 87 SER A CA 1
ATOM 655 C C . SER A 1 87 ? -9.930 4.435 -3.584 1.00 96.94 87 SER A C 1
ATOM 657 O O . SER A 1 87 ? -9.737 4.571 -4.794 1.00 96.94 87 SER A O 1
ATOM 659 N N . PRO A 1 88 ? -9.151 3.662 -2.805 1.00 98.31 88 PRO A N 1
ATOM 660 C CA . PRO A 1 88 ? -8.080 2.837 -3.342 1.00 98.31 88 PRO A CA 1
ATOM 661 C C . PRO A 1 88 ? -8.630 1.817 -4.347 1.00 98.31 88 PRO A C 1
ATOM 663 O O . PRO A 1 88 ? -9.535 1.041 -4.043 1.00 98.31 88 PRO A O 1
ATOM 666 N N . ALA A 1 89 ? -8.077 1.812 -5.562 1.00 96.81 89 ALA A N 1
ATOM 667 C CA . ALA A 1 89 ? -8.499 0.900 -6.628 1.00 96.81 89 ALA A CA 1
ATOM 668 C C . ALA A 1 89 ? -7.737 -0.440 -6.626 1.00 96.81 89 ALA A C 1
ATOM 670 O O . ALA A 1 89 ? -8.028 -1.311 -7.448 1.00 96.81 89 ALA A O 1
ATOM 671 N N . GLN A 1 90 ? -6.733 -0.583 -5.757 1.00 96.56 90 GLN A N 1
ATOM 672 C CA . GLN A 1 90 ? -5.863 -1.750 -5.581 1.00 96.56 90 GLN A CA 1
ATOM 673 C C . GLN A 1 90 ? -5.596 -1.961 -4.082 1.00 96.56 90 GLN A C 1
ATOM 675 O O . GLN A 1 90 ? -5.795 -1.036 -3.296 1.00 96.56 90 GLN A O 1
ATOM 680 N N . GLU A 1 91 ? -5.076 -3.134 -3.696 1.00 97.38 91 GLU A N 1
ATOM 681 C CA . GLU A 1 91 ? -4.739 -3.454 -2.291 1.00 97.38 91 GLU A CA 1
ATOM 682 C C . GLU A 1 91 ? -3.863 -2.383 -1.623 1.00 97.38 91 GLU A C 1
ATOM 684 O O . GLU A 1 91 ? -4.019 -2.096 -0.439 1.00 97.38 91 GLU A O 1
ATOM 689 N N . LEU A 1 92 ? -2.959 -1.775 -2.392 1.00 97.62 92 LEU A N 1
ATOM 690 C CA . LEU A 1 92 ? -2.234 -0.570 -2.015 1.00 97.62 92 LEU A CA 1
ATOM 691 C C . LEU A 1 92 ? -2.332 0.437 -3.161 1.00 97.62 92 LEU A C 1
ATOM 693 O O . LEU A 1 92 ? -1.816 0.183 -4.251 1.00 97.62 92 LEU A O 1
ATOM 697 N N . ASP A 1 93 ? -2.946 1.586 -2.899 1.00 98.19 93 ASP A N 1
ATOM 698 C CA . ASP A 1 93 ? -3.078 2.691 -3.846 1.00 98.19 93 ASP A CA 1
ATOM 699 C C . ASP A 1 93 ? -2.471 3.964 -3.247 1.00 98.19 93 ASP A C 1
ATOM 701 O O . ASP A 1 93 ? -2.850 4.415 -2.164 1.00 98.19 9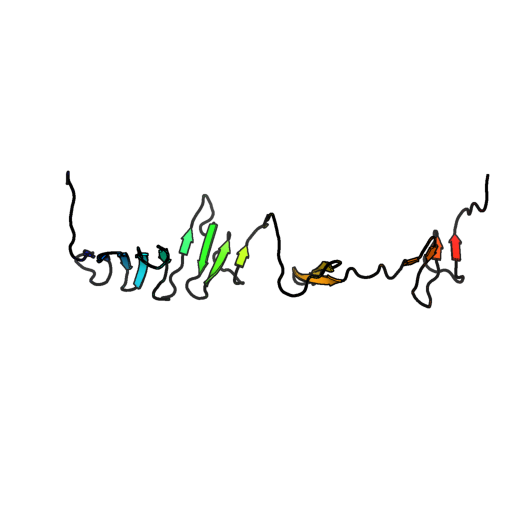3 ASP A O 1
ATOM 705 N N . VAL A 1 94 ? -1.487 4.533 -3.939 1.00 97.94 94 VAL A N 1
ATOM 706 C CA . VAL A 1 94 ? -0.768 5.727 -3.493 1.00 97.94 94 VAL A CA 1
ATOM 707 C C . VAL A 1 94 ? -1.011 6.837 -4.499 1.00 97.94 94 VAL A C 1
ATOM 709 O O . VAL A 1 94 ? -0.494 6.804 -5.616 1.00 97.94 94 VAL A O 1
ATOM 712 N N . ASN A 1 95 ? -1.729 7.873 -4.074 1.00 96.94 95 ASN A N 1
ATOM 713 C CA . ASN A 1 95 ? -1.904 9.094 -4.848 1.00 96.94 95 ASN A CA 1
ATOM 714 C C . ASN A 1 95 ? -0.658 9.985 -4.715 1.00 96.94 95 ASN A C 1
ATOM 716 O O . ASN A 1 95 ? -0.649 11.006 -4.026 1.00 96.94 95 ASN A O 1
ATOM 720 N N . GLY A 1 96 ? 0.442 9.552 -5.331 1.00 95.44 96 GLY A N 1
ATOM 721 C CA . GLY A 1 96 ? 1.723 10.241 -5.257 1.00 95.44 96 GLY A CA 1
ATOM 722 C C . GLY A 1 96 ? 2.903 9.373 -5.681 1.00 95.44 96 GLY A C 1
ATOM 723 O O . GLY A 1 96 ? 2.759 8.364 -6.366 1.00 95.44 96 GLY A O 1
ATOM 724 N N . THR A 1 97 ? 4.100 9.782 -5.263 1.00 96.31 97 THR A N 1
ATOM 725 C CA . THR A 1 97 ? 5.349 9.067 -5.553 1.00 96.31 97 THR A CA 1
ATOM 726 C C . THR A 1 97 ? 5.792 8.266 -4.337 1.00 96.31 97 THR A C 1
ATOM 728 O O . THR A 1 97 ? 5.899 8.808 -3.239 1.00 96.31 97 THR A O 1
ATOM 731 N N . VAL A 1 98 ? 6.140 6.996 -4.544 1.00 96.12 98 VAL A N 1
ATOM 732 C CA . VAL A 1 98 ? 6.706 6.141 -3.495 1.00 96.12 98 VAL A CA 1
ATOM 733 C C . VAL A 1 98 ? 8.235 6.183 -3.544 1.00 96.12 98 VAL A C 1
ATOM 735 O O . VAL A 1 98 ? 8.839 5.948 -4.590 1.00 96.12 98 VAL A O 1
ATOM 738 N N . GLN A 1 99 ? 8.873 6.430 -2.399 1.00 96.69 99 GLN A N 1
ATOM 739 C CA . GLN A 1 99 ? 10.314 6.254 -2.209 1.00 96.69 99 GLN A CA 1
ATOM 740 C C . GLN A 1 99 ? 10.560 5.077 -1.261 1.00 96.69 99 GLN A C 1
ATOM 742 O O . GLN A 1 99 ? 9.989 5.019 -0.177 1.00 96.69 99 GLN A O 1
ATOM 747 N N . MET A 1 100 ? 11.429 4.144 -1.650 1.00 95.44 100 MET A N 1
ATOM 748 C CA . MET A 1 100 ? 11.746 2.954 -0.856 1.00 95.44 100 MET A CA 1
ATOM 749 C C . MET A 1 100 ? 13.220 2.567 -1.003 1.00 95.44 100 MET A C 1
ATOM 751 O O . MET A 1 100 ? 13.817 2.773 -2.058 1.00 95.44 100 MET A O 1
ATOM 755 N N . SER A 1 101 ? 13.815 1.989 0.045 1.00 96.62 101 SER A N 1
ATOM 756 C CA . SER A 1 101 ? 15.210 1.513 0.011 1.00 96.62 101 SER A CA 1
ATOM 757 C C . SER A 1 101 ? 15.379 0.192 -0.743 1.00 96.62 101 SER A C 1
ATOM 759 O O . SER A 1 101 ? 16.473 -0.117 -1.206 1.00 96.62 101 SER A O 1
ATOM 761 N N . GLY A 1 102 ? 14.306 -0.590 -0.866 1.00 89.81 102 GLY A N 1
ATOM 762 C CA . GLY A 1 102 ? 14.281 -1.829 -1.629 1.00 89.81 102 GLY A CA 1
ATOM 763 C C . GLY A 1 102 ? 12.896 -2.065 -2.213 1.00 89.81 102 GLY A C 1
ATOM 764 O O . GLY A 1 102 ? 11.898 -1.805 -1.548 1.00 89.81 102 GLY A O 1
ATOM 765 N N . PHE A 1 103 ? 12.856 -2.569 -3.444 1.00 87.88 103 PHE A N 1
ATOM 766 C CA . PHE A 1 103 ? 11.634 -2.956 -4.140 1.00 87.88 103 PHE A CA 1
ATOM 767 C C . PHE A 1 103 ? 11.736 -4.422 -4.552 1.00 87.88 103 PHE A C 1
ATOM 769 O O . PHE A 1 103 ? 12.704 -4.820 -5.204 1.00 87.88 103 PHE A O 1
ATOM 776 N N . LYS A 1 104 ? 10.748 -5.235 -4.169 1.00 87.00 104 LYS A N 1
ATOM 777 C CA . LYS A 1 104 ? 10.686 -6.654 -4.526 1.00 87.00 104 LYS A CA 1
ATOM 778 C C . LYS A 1 104 ? 9.369 -6.952 -5.226 1.00 87.00 104 LYS A C 1
ATOM 780 O O . LYS A 1 104 ? 8.345 -7.137 -4.579 1.00 87.00 104 LYS A O 1
ATOM 785 N N . LEU A 1 105 ? 9.429 -7.077 -6.545 1.00 87.25 105 LEU A N 1
ATOM 786 C CA . LEU A 1 105 ? 8.324 -7.597 -7.338 1.00 87.25 105 LEU A CA 1
ATOM 787 C C . LEU A 1 105 ? 8.397 -9.135 -7.353 1.00 87.25 105 LEU A C 1
AT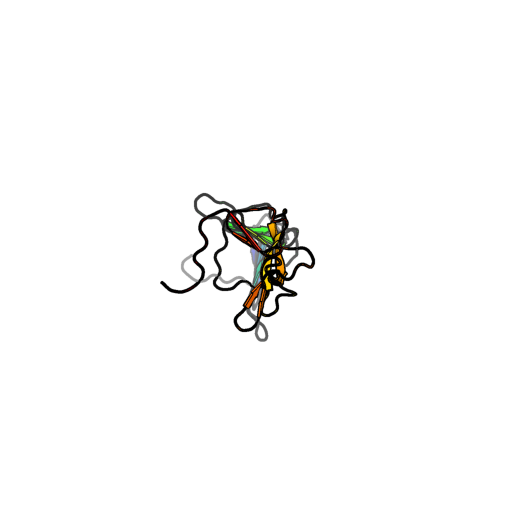OM 789 O O . LEU A 1 105 ? 9.409 -9.705 -7.772 1.00 87.25 105 LEU A O 1
ATOM 793 N N . THR A 1 106 ? 7.351 -9.802 -6.860 1.00 80.38 106 THR A N 1
ATOM 794 C CA . THR A 1 106 ? 7.256 -11.271 -6.777 1.00 80.38 106 THR A CA 1
ATOM 795 C C . THR A 1 106 ? 6.149 -11.752 -7.720 1.00 80.38 106 THR A C 1
ATOM 797 O O . THR A 1 106 ? 5.095 -11.126 -7.717 1.00 80.38 106 THR A O 1
ATOM 800 N N . PRO A 1 107 ? 6.309 -12.855 -8.475 1.00 74.31 107 PRO A N 1
ATOM 801 C CA . PRO A 1 107 ? 7.503 -13.673 -8.697 1.00 74.31 107 PRO A CA 1
ATOM 802 C C . PRO A 1 107 ? 8.258 -13.290 -9.990 1.00 74.31 107 PRO A C 1
ATOM 804 O O . PRO A 1 107 ? 7.724 -12.609 -10.857 1.00 74.31 107 PRO A O 1
ATOM 807 N N . GLY A 1 108 ? 9.494 -13.777 -10.158 1.00 72.00 108 GLY A N 1
ATOM 808 C CA . GLY A 1 108 ? 10.077 -13.952 -11.503 1.00 72.00 108 GLY A CA 1
ATOM 809 C C . GLY A 1 108 ? 11.362 -13.192 -11.843 1.00 72.00 108 GLY A C 1
ATOM 810 O O . GLY A 1 108 ? 11.987 -13.521 -12.844 1.00 72.00 108 GLY A O 1
ATOM 811 N N . GLY A 1 109 ? 11.818 -12.239 -11.031 1.00 79.44 109 GLY A N 1
ATOM 812 C CA . GLY A 1 109 ? 13.098 -11.567 -11.286 1.00 79.44 109 GLY A CA 1
ATOM 813 C C . GLY A 1 109 ? 14.281 -12.466 -10.936 1.00 79.44 109 GLY A C 1
ATOM 814 O O . GLY A 1 109 ? 14.463 -12.808 -9.767 1.00 79.44 109 GLY A O 1
ATOM 815 N N . THR A 1 110 ? 15.106 -12.835 -11.919 1.00 84.06 110 THR A N 1
ATOM 816 C CA . THR A 1 110 ? 16.419 -13.462 -11.676 1.00 84.06 110 THR A CA 1
ATOM 817 C C . THR A 1 110 ? 17.550 -12.486 -11.996 1.00 84.06 110 THR A C 1
ATOM 819 O O . THR A 1 110 ? 17.325 -11.437 -12.598 1.00 84.06 110 THR A O 1
ATOM 822 N N . ASN A 1 111 ? 18.790 -12.834 -11.634 1.00 85.94 111 ASN A N 1
ATOM 823 C CA . ASN A 1 111 ? 19.964 -12.047 -12.026 1.00 85.94 111 ASN A CA 1
ATOM 824 C C . ASN A 1 111 ? 19.957 -11.784 -13.549 1.00 85.94 111 ASN A C 1
ATOM 826 O O . ASN A 1 111 ? 19.666 -12.700 -14.321 1.00 85.94 111 ASN A O 1
ATOM 830 N N . GLY A 1 112 ? 20.232 -10.543 -13.961 1.00 83.25 112 GLY A N 1
ATOM 831 C CA . GLY A 1 112 ? 20.185 -10.111 -15.364 1.00 83.25 112 GLY A CA 1
ATOM 832 C C . GLY A 1 112 ? 18.804 -9.706 -15.898 1.00 83.25 112 GLY A C 1
ATOM 833 O O . GLY A 1 112 ? 18.677 -9.482 -17.100 1.00 83.25 112 GLY A O 1
ATOM 834 N N . HIS A 1 113 ? 17.778 -9.604 -15.047 1.00 88.06 113 HIS A N 1
ATOM 835 C CA . HIS A 1 113 ? 16.501 -8.986 -15.419 1.00 88.06 113 HIS A CA 1
ATOM 836 C C . HIS A 1 113 ? 16.498 -7.489 -15.107 1.00 88.06 113 HIS A C 1
ATOM 838 O O . HIS A 1 113 ? 17.121 -7.030 -14.149 1.00 88.06 113 HIS A O 1
ATOM 844 N N . VAL A 1 114 ? 15.753 -6.740 -15.911 1.00 88.56 114 VAL A N 1
ATOM 845 C CA . VAL A 1 114 ? 15.400 -5.341 -15.674 1.00 88.56 114 VAL A CA 1
ATOM 846 C C . VAL A 1 114 ? 13.909 -5.243 -15.389 1.00 88.56 114 VAL A C 1
ATOM 848 O O . VAL A 1 114 ? 13.117 -6.073 -15.838 1.00 88.56 114 VAL A O 1
ATOM 851 N N . LEU A 1 115 ? 13.521 -4.228 -14.622 1.00 89.88 115 LEU A N 1
ATOM 852 C CA . LEU A 1 115 ? 12.116 -3.884 -14.465 1.00 89.88 115 LEU A CA 1
ATOM 853 C C . LEU A 1 115 ? 11.672 -3.106 -15.705 1.00 89.88 115 LEU A C 1
ATOM 855 O O . LEU A 1 115 ? 12.264 -2.082 -16.044 1.00 89.88 115 LEU A O 1
ATOM 859 N N . THR A 1 116 ? 10.623 -3.586 -16.357 1.00 88.38 116 THR A N 1
ATOM 860 C CA . THR A 1 116 ? 9.967 -2.903 -17.475 1.00 88.38 116 THR A CA 1
ATOM 861 C C . THR A 1 116 ? 8.513 -2.638 -17.132 1.00 88.38 116 THR A C 1
ATOM 863 O O . THR A 1 116 ? 7.929 -3.362 -16.332 1.00 88.38 116 THR A O 1
ATOM 866 N N . THR A 1 117 ? 7.924 -1.621 -17.746 1.00 90.12 117 THR A N 1
ATOM 867 C CA . THR A 1 117 ? 6.490 -1.331 -17.648 1.00 90.12 117 THR A CA 1
ATOM 868 C C . THR A 1 117 ? 5.804 -1.734 -18.943 1.00 90.12 117 THR A C 1
ATOM 870 O O . THR A 1 117 ? 6.375 -1.573 -20.023 1.00 90.12 117 THR A O 1
ATOM 873 N N . ASP A 1 118 ? 4.576 -2.229 -18.847 1.00 87.06 118 ASP A N 1
ATOM 874 C CA . ASP A 1 118 ? 3.687 -2.262 -20.003 1.00 87.06 118 ASP A CA 1
ATOM 875 C C . ASP A 1 118 ? 3.134 -0.853 -20.315 1.00 87.06 118 ASP A C 1
ATOM 877 O O . ASP A 1 118 ? 3.476 0.137 -19.661 1.00 87.06 118 ASP A O 1
ATOM 881 N N . GLY A 1 119 ? 2.280 -0.743 -21.336 1.00 88.88 119 GLY A N 1
ATOM 882 C CA . GLY A 1 119 ? 1.620 0.522 -21.685 1.00 88.88 119 GLY A CA 1
ATOM 883 C C . GLY A 1 119 ? 0.555 0.987 -20.681 1.00 88.88 119 GLY A C 1
ATOM 884 O O . GLY A 1 119 ? 0.008 2.072 -20.856 1.00 88.88 119 GLY A O 1
ATOM 885 N N . LEU A 1 120 ? 0.247 0.176 -19.664 1.00 89.38 120 LEU A N 1
ATOM 886 C CA . LEU A 1 120 ? -0.728 0.447 -18.607 1.00 89.38 120 LEU A CA 1
ATOM 887 C C . LEU A 1 120 ? -0.057 0.808 -17.269 1.00 89.38 120 LEU A C 1
ATOM 889 O O . LEU A 1 120 ? -0.758 1.089 -16.302 1.00 89.38 120 LEU A O 1
ATOM 893 N N . GLY A 1 121 ? 1.280 0.832 -17.208 1.00 86.88 121 GLY A N 1
ATOM 894 C CA . GLY A 1 121 ? 2.037 1.153 -15.995 1.00 86.88 121 GLY A CA 1
ATOM 895 C C . GLY A 1 121 ? 2.355 -0.054 -15.107 1.00 86.88 121 GLY A C 1
ATOM 896 O O . GLY A 1 121 ? 2.921 0.122 -14.027 1.00 86.88 121 GLY A O 1
ATOM 897 N N . VAL A 1 122 ? 2.014 -1.278 -15.525 1.00 88.00 122 VAL A N 1
ATOM 898 C CA . VAL A 1 122 ? 2.281 -2.490 -14.744 1.00 88.00 122 VAL A CA 1
ATOM 899 C C . VAL A 1 122 ? 3.746 -2.881 -14.899 1.00 88.00 122 VAL A C 1
ATOM 901 O O . VAL A 1 122 ? 4.213 -3.249 -15.980 1.00 88.00 122 VAL A O 1
ATOM 904 N N . GLY A 1 123 ? 4.478 -2.817 -13.788 1.00 89.62 123 GLY A N 1
ATOM 905 C CA . GLY A 1 123 ? 5.855 -3.286 -13.706 1.00 89.62 123 GLY A CA 1
ATOM 906 C C . GLY A 1 123 ? 5.937 -4.811 -13.799 1.00 89.62 123 GLY A C 1
ATOM 907 O O . GLY A 1 123 ? 5.257 -5.522 -13.066 1.00 89.62 123 GLY A O 1
ATOM 908 N N . SER A 1 124 ? 6.810 -5.322 -14.662 1.00 90.12 124 SER A N 1
ATOM 909 C CA . SER A 1 124 ? 7.149 -6.743 -14.767 1.00 90.12 124 SER A CA 1
ATOM 910 C C . SER A 1 124 ? 8.648 -6.932 -14.977 1.00 90.12 124 SER A C 1
ATOM 912 O O . SER A 1 124 ? 9.338 -6.070 -15.530 1.00 90.12 124 SER A O 1
ATOM 914 N N . TRP A 1 125 ? 9.174 -8.063 -14.507 1.00 91.38 125 TRP A N 1
ATOM 915 C CA . TRP A 1 125 ? 10.550 -8.444 -14.802 1.00 91.38 125 TRP A CA 1
ATOM 916 C C . TRP A 1 125 ? 10.657 -8.893 -16.255 1.00 91.38 125 TRP A C 1
ATOM 918 O O . TRP A 1 125 ? 10.005 -9.855 -16.657 1.00 91.38 125 TRP A O 1
ATOM 928 N N . ALA A 1 126 ? 11.533 -8.244 -17.012 1.00 87.38 126 ALA A N 1
ATOM 929 C CA . ALA A 1 126 ? 11.931 -8.686 -18.336 1.00 87.38 126 ALA A CA 1
ATOM 930 C C . ALA A 1 126 ? 13.412 -9.053 -18.316 1.00 87.38 126 ALA A C 1
ATOM 932 O O . ALA A 1 126 ? 14.220 -8.403 -17.646 1.00 87.38 126 ALA A O 1
ATOM 933 N N . ALA A 1 127 ? 13.786 -10.104 -19.047 1.00 84.12 127 ALA A N 1
ATOM 934 C CA . ALA A 1 127 ? 15.194 -10.312 -19.356 1.00 84.12 127 ALA A CA 1
ATOM 935 C C . ALA A 1 127 ? 15.706 -9.037 -20.035 1.00 84.12 127 ALA A C 1
ATOM 937 O O . ALA A 1 127 ? 14.966 -8.448 -20.827 1.00 84.12 127 ALA A O 1
ATOM 938 N N . ILE A 1 128 ? 16.937 -8.605 -19.735 1.00 79.81 128 ILE A N 1
ATOM 939 C CA . ILE A 1 128 ? 17.577 -7.557 -20.538 1.00 79.81 128 ILE A CA 1
ATOM 940 C C . ILE A 1 128 ? 17.485 -8.032 -21.990 1.00 79.81 128 ILE A C 1
ATOM 942 O O . ILE A 1 128 ? 18.059 -9.088 -22.291 1.00 79.81 128 ILE A O 1
ATOM 946 N N . PRO A 1 129 ? 16.734 -7.336 -22.868 1.00 69.88 129 PRO A N 1
ATOM 947 C CA . PRO A 1 129 ? 16.713 -7.713 -24.265 1.00 69.88 129 PRO A CA 1
ATOM 948 C C . PRO A 1 129 ? 18.174 -7.706 -24.711 1.00 69.88 129 PRO A C 1
ATOM 950 O O . PRO A 1 129 ? 18.857 -6.713 -24.431 1.00 69.88 129 PRO A O 1
ATOM 953 N N . PRO A 1 130 ? 18.706 -8.780 -25.327 1.00 67.25 130 PRO A N 1
ATOM 954 C CA . PRO A 1 130 ? 19.978 -8.631 -26.011 1.00 67.25 130 PRO A CA 1
ATOM 955 C C . PRO A 1 130 ? 19.809 -7.417 -26.921 1.00 67.25 130 PRO A C 1
ATOM 957 O O . PRO A 1 130 ? 18.769 -7.313 -27.576 1.00 67.25 130 PRO A O 1
ATOM 960 N N . ASP A 1 131 ? 20.760 -6.480 -26.884 1.00 65.88 131 ASP A N 1
ATOM 961 C CA . ASP A 1 131 ? 20.812 -5.408 -27.872 1.00 65.88 131 ASP A CA 1
ATOM 962 C C . ASP A 1 131 ? 20.870 -6.118 -29.225 1.00 65.88 131 ASP A C 1
ATOM 964 O O . ASP A 1 131 ? 21.905 -6.656 -29.623 1.00 65.88 131 ASP A O 1
ATOM 968 N N . ALA A 1 132 ? 19.702 -6.280 -29.849 1.00 65.06 132 ALA A N 1
ATOM 969 C CA . ALA A 1 132 ? 19.519 -7.154 -30.999 1.00 65.06 132 ALA A CA 1
ATOM 970 C C . ALA A 1 132 ? 20.313 -6.630 -32.203 1.00 65.06 132 ALA A C 1
ATOM 972 O O . ALA A 1 132 ? 20.487 -7.338 -33.199 1.00 65.06 132 ALA A O 1
ATOM 973 N N . ASP A 1 133 ? 20.839 -5.413 -32.069 1.00 73.50 133 ASP A N 1
ATOM 974 C CA . ASP A 1 133 ? 21.599 -4.710 -33.070 1.00 73.50 133 ASP A CA 1
ATOM 975 C C . ASP A 1 133 ? 23.108 -4.970 -32.924 1.00 73.50 133 ASP A C 1
ATOM 977 O O . ASP A 1 133 ? 23.793 -5.010 -33.951 1.00 73.50 133 ASP A O 1
ATOM 981 N N . TRP A 1 134 ? 23.631 -5.243 -31.714 1.00 79.44 134 TRP A N 1
ATOM 982 C CA . TRP A 1 134 ? 25.074 -5.378 -31.455 1.00 79.44 134 TRP A CA 1
ATOM 983 C C . TRP A 1 134 ? 25.456 -6.517 -30.504 1.00 79.44 134 TRP A C 1
ATOM 985 O O . TRP A 1 134 ? 25.079 -6.588 -29.341 1.00 79.44 134 TRP A O 1
ATOM 995 N N . THR A 1 135 ? 26.324 -7.401 -30.988 1.00 82.25 135 THR A N 1
ATOM 996 C CA . THR A 1 135 ? 26.950 -8.486 -30.229 1.00 82.25 135 THR A CA 1
ATOM 997 C C . THR A 1 135 ? 28.435 -8.219 -30.044 1.00 82.25 135 THR A C 1
ATOM 999 O O . THR A 1 135 ? 29.152 -7.960 -31.011 1.00 82.25 135 THR A O 1
ATOM 1002 N N . ILE A 1 136 ? 28.910 -8.339 -28.801 1.00 82.81 136 ILE A N 1
ATOM 1003 C CA . ILE A 1 136 ? 30.336 -8.325 -28.462 1.00 82.81 136 ILE A CA 1
ATOM 1004 C C . ILE A 1 136 ? 30.790 -9.767 -28.203 1.00 82.81 136 ILE A C 1
ATOM 1006 O O . ILE A 1 136 ? 30.247 -10.448 -27.335 1.00 82.81 136 ILE A O 1
ATOM 1010 N N . SER A 1 137 ? 31.786 -10.249 -28.951 1.00 84.06 137 SER A N 1
ATOM 1011 C CA . SER A 1 137 ? 32.378 -11.582 -28.775 1.00 84.06 137 SER A CA 1
ATOM 1012 C C . SER A 1 137 ? 33.895 -11.520 -28.938 1.00 84.06 137 SER A C 1
ATOM 1014 O O . SER A 1 137 ? 34.407 -11.191 -30.010 1.00 84.06 137 SER A O 1
ATOM 1016 N N . GLY A 1 138 ? 34.630 -11.811 -27.862 1.00 85.38 138 GLY A N 1
ATOM 1017 C CA . GLY A 1 138 ? 36.077 -11.592 -27.820 1.00 85.38 138 GLY A CA 1
ATOM 1018 C C . GLY A 1 138 ? 36.415 -10.118 -28.070 1.00 85.38 138 GLY A C 1
ATOM 1019 O O . GLY A 1 138 ? 35.915 -9.246 -27.368 1.00 85.38 138 GLY A O 1
ATOM 1020 N N . ASN A 1 139 ? 37.226 -9.849 -29.097 1.00 85.62 139 ASN A N 1
ATOM 1021 C CA . ASN A 1 139 ? 37.623 -8.494 -29.504 1.00 85.62 139 ASN A CA 1
ATOM 1022 C C . ASN A 1 139 ? 36.734 -7.909 -30.621 1.00 85.62 139 ASN A C 1
ATOM 1024 O O . ASN A 1 139 ? 37.118 -6.924 -31.250 1.00 85.62 139 ASN A O 1
ATOM 1028 N N . TYR A 1 140 ? 35.587 -8.528 -30.919 1.00 82.31 140 TYR A N 1
ATOM 1029 C CA . TYR A 1 140 ? 34.728 -8.143 -32.040 1.00 82.31 140 TYR A CA 1
ATOM 1030 C C . TYR A 1 140 ? 33.397 -7.575 -31.559 1.00 82.31 140 TYR A C 1
ATOM 1032 O O . TYR A 1 140 ? 32.785 -8.129 -30.650 1.00 82.31 140 TYR A O 1
ATOM 1040 N N . MET A 1 141 ? 32.930 -6.522 -32.231 1.00 85.81 141 MET A N 1
ATOM 1041 C CA . MET A 1 141 ? 31.588 -5.954 -32.099 1.00 85.81 141 MET A CA 1
ATOM 1042 C C . MET A 1 141 ? 30.902 -6.011 -33.472 1.00 85.81 141 MET A C 1
ATOM 1044 O O . MET A 1 141 ? 31.445 -5.484 -34.443 1.00 85.81 141 MET A O 1
ATOM 1048 N N . TYR A 1 142 ? 29.762 -6.695 -33.586 1.00 82.31 142 TYR A N 1
ATOM 1049 C CA . TYR A 1 142 ? 29.064 -6.926 -34.860 1.00 82.31 142 TYR A CA 1
ATOM 1050 C C . TYR A 1 142 ? 27.563 -7.163 -34.655 1.00 82.31 142 TYR A C 1
ATOM 1052 O O . TYR A 1 142 ? 27.153 -7.626 -33.598 1.00 82.31 142 TYR A O 1
ATOM 1060 N N . SER A 1 143 ? 26.741 -6.893 -35.669 1.00 82.88 143 SER A N 1
ATOM 1061 C CA . SER A 1 143 ? 25.314 -7.240 -35.636 1.00 82.88 143 SER A CA 1
ATOM 1062 C C . SER A 1 143 ? 25.102 -8.739 -35.881 1.00 82.88 143 SER A C 1
ATOM 1064 O O . SER A 1 143 ? 25.701 -9.302 -36.800 1.00 82.88 143 SER A O 1
ATOM 1066 N N . THR A 1 144 ? 24.267 -9.399 -35.070 1.00 72.94 144 THR A N 1
ATOM 1067 C CA . THR A 1 144 ? 23.977 -10.847 -35.172 1.00 72.94 144 THR A CA 1
ATOM 1068 C C . THR A 1 144 ? 22.707 -11.188 -35.944 1.00 72.94 144 THR A C 1
ATOM 1070 O O . THR A 1 144 ? 22.496 -12.355 -36.280 1.00 72.94 144 THR A O 1
ATOM 1073 N N . ALA A 1 145 ? 21.871 -10.208 -36.279 1.00 74.12 145 ALA A N 1
ATOM 1074 C CA . ALA A 1 145 ? 20.688 -10.443 -37.097 1.00 74.12 145 ALA A CA 1
ATOM 1075 C C . ALA A 1 145 ? 21.087 -10.848 -38.534 1.00 74.12 145 ALA A C 1
ATOM 1077 O O . ALA A 1 145 ? 21.904 -10.192 -39.184 1.00 74.12 145 ALA A O 1
ATOM 1078 N N . ALA A 1 146 ? 20.504 -11.942 -39.046 1.00 69.50 146 ALA A N 1
ATOM 1079 C CA . ALA A 1 146 ? 20.949 -12.664 -40.251 1.00 69.50 146 ALA A CA 1
ATOM 1080 C C . ALA A 1 146 ? 21.062 -11.814 -41.541 1.00 69.50 146 ALA A C 1
ATOM 1082 O O . ALA A 1 146 ? 21.763 -12.192 -42.484 1.00 69.50 146 ALA A O 1
ATOM 1083 N N . SER A 1 147 ? 20.416 -10.650 -41.588 1.00 70.12 147 SER A N 1
ATOM 1084 C CA . SER A 1 147 ? 20.358 -9.752 -42.746 1.00 70.12 147 SER A CA 1
ATOM 1085 C C . SER A 1 147 ? 20.887 -8.341 -42.483 1.00 70.12 147 SER A C 1
ATOM 1087 O O . SER A 1 147 ? 20.776 -7.495 -43.366 1.00 70.12 147 SER A O 1
ATOM 1089 N N . CYS A 1 148 ? 21.484 -8.070 -41.322 1.00 75.31 148 CYS A N 1
ATOM 1090 C CA . CYS A 1 148 ? 21.936 -6.720 -40.993 1.00 75.31 148 CYS A CA 1
ATOM 1091 C C . CYS A 1 148 ? 23.331 -6.407 -41.563 1.00 75.31 148 CYS A C 1
ATOM 1093 O O . CYS A 1 148 ? 24.156 -7.296 -41.822 1.00 75.31 148 CYS A O 1
ATOM 1095 N N . SER A 1 149 ? 23.556 -5.114 -41.783 1.00 83.75 149 SER A N 1
ATOM 1096 C CA . SER A 1 149 ? 24.811 -4.500 -42.217 1.00 83.75 149 SER A CA 1
ATOM 1097 C C . SER A 1 149 ? 25.218 -3.463 -41.177 1.00 83.75 149 SER A C 1
ATOM 1099 O O . SER A 1 149 ? 24.357 -2.841 -40.562 1.00 83.75 149 SER A O 1
ATOM 1101 N N . VAL A 1 150 ? 26.518 -3.245 -40.997 1.00 85.81 150 VAL A N 1
ATOM 1102 C CA . VAL A 1 150 ? 27.015 -2.160 -40.147 1.00 85.81 150 VAL A CA 1
ATOM 1103 C C . VAL A 1 150 ? 27.075 -0.876 -40.972 1.00 85.81 150 VAL A C 1
ATOM 1105 O O . VAL A 1 150 ? 27.760 -0.828 -41.994 1.00 85.81 150 VAL A O 1
ATOM 1108 N N . GLY A 1 151 ? 26.341 0.149 -40.545 1.00 85.69 151 GLY A N 1
ATOM 1109 C CA . GLY A 1 151 ? 26.323 1.471 -41.169 1.00 85.69 151 GLY A CA 1
ATOM 1110 C C . GLY A 1 151 ? 27.043 2.517 -40.319 1.00 85.69 151 GLY A C 1
ATOM 1111 O O . GLY A 1 151 ? 26.836 2.580 -39.112 1.00 85.69 151 GLY A O 1
ATOM 1112 N N . ILE A 1 152 ? 27.856 3.372 -40.945 1.00 86.31 152 ILE A N 1
ATOM 1113 C CA . ILE A 1 152 ? 28.361 4.618 -40.349 1.00 86.31 152 ILE A CA 1
ATOM 1114 C C . ILE A 1 152 ? 27.904 5.773 -41.245 1.00 86.31 152 ILE A C 1
ATOM 1116 O O . ILE A 1 152 ? 28.332 5.882 -42.395 1.00 86.31 152 ILE A O 1
ATOM 1120 N N . GLY A 1 153 ? 27.002 6.617 -40.736 1.00 84.75 153 GLY A N 1
ATOM 1121 C CA . GLY A 1 153 ? 26.412 7.724 -41.503 1.00 84.75 153 GLY A CA 1
ATOM 1122 C C . GLY A 1 153 ? 25.392 7.296 -42.571 1.00 84.75 153 GLY A C 1
ATOM 1123 O O . GLY A 1 153 ? 25.096 8.073 -43.475 1.00 84.75 153 GLY A O 1
ATOM 1124 N N . ILE A 1 154 ? 24.872 6.066 -42.500 1.00 84.38 154 ILE A N 1
ATOM 1125 C CA . ILE A 1 154 ? 23.917 5.501 -43.463 1.00 84.38 154 ILE A CA 1
ATOM 1126 C C . ILE A 1 154 ? 22.949 4.536 -42.759 1.00 84.38 154 ILE A C 1
ATOM 1128 O O . ILE A 1 154 ? 23.385 3.715 -41.956 1.00 84.38 154 ILE A O 1
ATOM 1132 N N . GLU A 1 155 ? 21.651 4.613 -43.070 1.00 79.31 155 GLU A N 1
ATOM 1133 C CA . GLU A 1 155 ? 20.606 3.754 -42.472 1.00 79.31 155 GLU A CA 1
ATOM 1134 C C . GLU A 1 155 ? 20.328 2.478 -43.283 1.00 79.31 155 GLU A C 1
ATOM 1136 O O . GLU A 1 155 ? 19.869 1.474 -42.748 1.00 79.31 155 GLU A O 1
ATOM 1141 N N . THR A 1 156 ? 20.628 2.485 -44.585 1.00 77.38 156 THR A N 1
ATOM 1142 C CA . THR A 1 156 ? 20.455 1.327 -45.474 1.00 77.38 156 THR A CA 1
ATOM 1143 C C . THR A 1 156 ? 21.721 1.109 -46.291 1.00 77.38 156 THR A C 1
ATOM 1145 O O . THR A 1 156 ? 22.042 1.876 -47.191 1.00 77.38 156 THR A O 1
ATOM 1148 N N . SER A 1 157 ? 22.474 0.054 -45.978 1.00 75.56 157 SER A N 1
ATOM 1149 C CA . SER A 1 157 ? 23.679 -0.304 -46.731 1.00 75.56 157 SER A CA 1
ATOM 1150 C C . SER A 1 157 ? 23.411 -1.505 -47.634 1.00 75.56 157 SER A C 1
ATOM 1152 O O . SER A 1 157 ? 23.022 -2.569 -47.154 1.00 75.56 157 SER A O 1
ATOM 1154 N N . GLY A 1 158 ? 23.692 -1.366 -48.934 1.00 78.38 158 GLY A N 1
ATOM 1155 C CA . GLY A 1 158 ? 23.691 -2.484 -49.891 1.00 78.38 158 GLY A CA 1
ATOM 1156 C C . GLY A 1 158 ? 24.843 -3.483 -49.692 1.00 78.38 158 GLY A C 1
ATOM 1157 O O . GLY A 1 158 ? 24.884 -4.517 -50.353 1.00 78.38 158 GLY A O 1
ATOM 1158 N N . SER A 1 159 ? 25.765 -3.184 -48.771 1.00 82.31 159 SER A N 1
ATOM 1159 C CA . SER A 1 159 ? 26.956 -3.974 -48.435 1.00 82.31 159 SER A CA 1
ATOM 1160 C C . SER A 1 159 ? 27.008 -4.268 -46.935 1.00 82.31 159 SER A C 1
ATOM 1162 O O . SER A 1 159 ? 26.451 -3.511 -46.144 1.00 82.31 159 SER A O 1
ATOM 1164 N N . LYS A 1 160 ? 27.741 -5.310 -46.514 1.00 85.19 160 LYS A N 1
ATOM 1165 C CA . LYS A 1 160 ? 27.863 -5.690 -45.088 1.00 85.19 160 LYS A CA 1
ATOM 1166 C C . LYS A 1 160 ? 28.465 -4.606 -44.184 1.00 85.19 160 LYS A C 1
ATOM 1168 O O . LYS A 1 160 ? 28.115 -4.553 -43.009 1.00 85.19 160 LYS A O 1
ATOM 1173 N N . LEU A 1 161 ? 29.316 -3.742 -44.734 1.00 87.56 161 LEU A N 1
ATOM 1174 C CA . LEU A 1 161 ? 29.782 -2.507 -44.105 1.00 87.56 161 LEU A CA 1
ATOM 1175 C C . LEU A 1 161 ? 29.542 -1.355 -45.084 1.00 87.56 161 LEU A C 1
ATOM 1177 O O . LEU A 1 161 ? 30.035 -1.402 -46.212 1.00 87.56 161 LEU A O 1
ATOM 1181 N N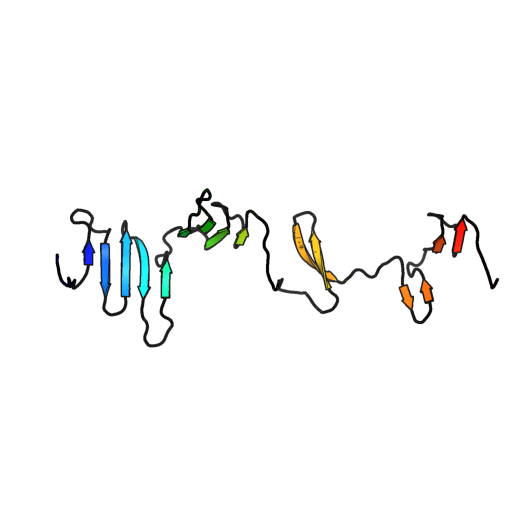 . GLY A 1 162 ? 28.783 -0.348 -44.660 1.00 87.75 162 GLY A N 1
ATOM 1182 C CA . GLY A 1 162 ? 28.556 0.885 -45.408 1.00 87.75 162 GLY A CA 1
ATOM 1183 C C . GLY A 1 162 ? 29.033 2.084 -44.603 1.00 87.75 162 GLY A C 1
ATOM 1184 O O . GLY A 1 162 ? 28.633 2.248 -43.454 1.00 87.75 162 GLY A O 1
ATOM 1185 N N . VAL A 1 163 ? 29.875 2.931 -45.196 1.00 88.94 163 VAL A N 1
ATOM 1186 C CA . VAL A 1 163 ? 30.290 4.196 -44.579 1.00 88.94 163 VAL A CA 1
ATOM 1187 C C . VAL A 1 163 ? 30.044 5.333 -45.557 1.00 88.94 163 VAL A C 1
ATOM 1189 O O . VAL A 1 163 ? 30.625 5.360 -46.640 1.00 88.94 163 VAL A O 1
ATOM 1192 N N . HIS A 1 164 ? 29.182 6.270 -45.178 1.00 88.44 164 HIS A N 1
ATOM 1193 C CA . HIS A 1 164 ? 28.966 7.516 -45.906 1.00 88.44 164 HIS A CA 1
ATOM 1194 C C . HIS A 1 164 ? 29.664 8.642 -45.142 1.00 88.44 164 HIS A C 1
ATOM 1196 O O . HIS A 1 164 ? 29.122 9.219 -44.204 1.00 88.44 164 HIS A O 1
ATOM 1202 N N . GLY A 1 165 ? 30.914 8.909 -45.518 1.00 85.25 165 GLY A N 1
ATOM 1203 C CA . GLY A 1 165 ? 31.783 9.868 -44.843 1.00 85.25 165 GLY A CA 1
ATOM 1204 C C . GLY A 1 165 ? 33.259 9.539 -45.053 1.00 85.25 165 GLY A C 1
ATOM 1205 O O . GLY A 1 165 ? 33.606 8.642 -45.821 1.00 85.25 165 GLY A O 1
ATOM 1206 N N . GLY A 1 166 ? 34.138 10.276 -44.374 1.00 84.44 166 GLY A N 1
ATOM 1207 C CA . GLY A 1 166 ? 35.571 9.987 -44.388 1.00 84.44 166 GLY A CA 1
ATOM 1208 C C . GLY A 1 166 ? 35.882 8.702 -43.623 1.00 84.44 166 GLY A C 1
ATOM 1209 O O . GLY A 1 166 ? 35.466 8.553 -42.476 1.00 84.44 166 GLY A O 1
ATOM 1210 N N . VAL A 1 167 ? 36.633 7.790 -44.244 1.00 86.88 167 VAL A N 1
ATOM 1211 C CA . VAL A 1 167 ? 37.124 6.566 -43.598 1.00 86.88 167 VAL A CA 1
ATOM 1212 C C . VAL A 1 167 ? 38.639 6.656 -43.469 1.00 86.88 167 VAL A C 1
ATOM 1214 O O . VAL A 1 167 ? 39.348 6.636 -44.472 1.00 86.88 167 VAL A O 1
ATOM 1217 N N . GLY A 1 168 ? 39.141 6.749 -42.239 1.00 83.19 168 GLY A N 1
ATOM 1218 C CA . GLY A 1 168 ? 40.562 6.545 -41.958 1.00 83.19 168 GLY A CA 1
ATOM 1219 C C . GLY A 1 168 ? 40.842 5.053 -41.794 1.00 83.19 168 GLY A C 1
ATOM 1220 O O . GLY A 1 168 ? 40.280 4.429 -40.897 1.00 83.19 168 GLY A O 1
ATOM 1221 N N . ILE A 1 169 ? 41.684 4.466 -42.650 1.00 84.31 169 ILE A N 1
ATOM 1222 C CA . ILE A 1 169 ? 42.103 3.058 -42.552 1.00 84.31 169 ILE A CA 1
ATOM 1223 C C . ILE A 1 169 ? 43.633 3.014 -42.421 1.00 84.31 169 ILE A C 1
ATOM 1225 O O . ILE A 1 169 ? 44.336 3.278 -43.393 1.00 84.31 169 ILE A O 1
ATOM 1229 N N . GLY A 1 170 ? 44.135 2.642 -41.234 1.00 78.12 170 GLY A N 1
ATOM 1230 C CA . GLY A 1 170 ? 45.572 2.525 -40.921 1.00 78.12 170 GLY A CA 1
ATOM 1231 C C . GLY A 1 170 ? 46.219 3.812 -40.378 1.00 78.12 170 GLY A C 1
ATOM 1232 O O . GLY A 1 170 ? 45.728 4.905 -40.633 1.00 78.12 170 GLY A O 1
ATOM 1233 N N . ALA A 1 171 ? 47.299 3.675 -39.590 1.00 67.69 171 ALA A N 1
ATOM 1234 C CA . ALA A 1 171 ? 48.111 4.797 -39.089 1.00 67.69 171 ALA A CA 1
ATOM 1235 C C . ALA A 1 171 ? 48.889 5.438 -40.253 1.00 67.69 171 ALA A C 1
ATOM 1237 O O . ALA A 1 171 ? 49.429 4.711 -41.084 1.00 67.69 171 ALA A O 1
ATOM 1238 N N . SER A 1 172 ? 49.014 6.753 -40.392 1.00 56.62 172 SER A N 1
ATOM 1239 C CA . SER A 1 172 ? 48.813 7.896 -39.490 1.00 56.62 172 SER A CA 1
ATOM 1240 C C . SER A 1 172 ? 48.149 9.046 -40.237 1.00 56.62 172 SER A C 1
ATOM 1242 O O . SER A 1 172 ? 48.576 9.260 -41.396 1.00 56.62 172 SER A O 1
#

Nearest PDB structures (foldseek):
  8ojn-assembly1_C  TM=3.570E-01  e=9.201E-02  Bdellovibrio bacteriovorus HD100

Organism: NCBI:txid412755

Solvent-accessible surface area (backbone atoms only — not comparable to full-atom values): 10889 Å² total; per-residue (Å²): 136,91,81,89,86,88,72,84,49,65,56,64,45,95,93,38,98,36,33,31,38,40,47,51,100,54,33,42,36,37,31,49,86,66,40,49,48,38,37,41,38,61,48,97,90,58,79,63,45,77,41,68,32,77,68,68,72,55,47,66,48,72,40,67,52,99,92,36,74,20,52,38,23,35,40,35,81,81,64,24,28,11,32,58,30,91,72,45,89,39,69,70,26,63,69,70,85,89,85,74,98,74,86,84,78,82,85,81,66,53,93,73,45,40,82,41,62,52,100,84,68,53,73,44,68,35,68,59,74,72,60,70,66,56,42,78,57,93,95,42,78,45,60,72,47,95,83,66,51,53,54,44,81,47,94,78,54,100,39,68,68,28,71,59,73,92,80,90,81,77,93,127

Foldseek 3Di:
DPDDDDDPFWDADPPDPFAIWTDDPFWIFGTDPVFGAWIFGDDDPDDTDIDGRPVLPQDKDADADDPARRCWIQTSNPRAIEHSDPDAPDNDHYPDDDDDPDDDDDDDDDPQWDWDADPVRDTDTDRPPPPQQWDDDDPDIGHPPPPDADEDVDDDDPDNYYYDDDDDDDDD